Protein AF-A0A962XY83-F1 (afdb_monomer_lite)

Sequence (68 aa):
MELGDARRTRWLIKLVEDLSARPTGSIPVASGGWAETKAAYRLLDNPAVEWREILEVHTRRTVERLRG

Structure (mmCIF, N/CA/C/O backbone):
data_AF-A0A962XY83-F1
#
_entry.id   AF-A0A962XY83-F1
#
loop_
_atom_site.group_PDB
_atom_site.id
_atom_site.type_symbol
_atom_site.label_atom_id
_atom_site.label_alt_id
_atom_site.label_comp_id
_atom_site.label_asym_id
_atom_site.label_entity_id
_atom_site.label_seq_id
_atom_site.pdbx_PDB_ins_code
_atom_site.Cartn_x
_atom_site.Cartn_y
_atom_site.Cartn_z
_atom_site.occupancy
_atom_site.B_iso_or_equiv
_atom_site.auth_seq_id
_atom_site.auth_comp_id
_atom_site.auth_asym_id
_atom_site.auth_atom_id
_atom_site.pdbx_PDB_model_num
ATOM 1 N N . MET A 1 1 ? -9.014 8.592 -7.668 1.00 69.81 1 MET A N 1
ATOM 2 C CA . MET A 1 1 ? -7.555 8.675 -7.481 1.00 69.81 1 MET A CA 1
ATOM 3 C C . MET A 1 1 ? -6.955 8.361 -8.820 1.00 69.81 1 MET A C 1
ATOM 5 O O . MET A 1 1 ? -7.394 7.378 -9.395 1.00 69.81 1 MET A O 1
ATOM 9 N N . GLU A 1 2 ? -6.018 9.163 -9.303 1.00 78.62 2 GLU A N 1
ATOM 10 C CA . GLU A 1 2 ? -5.324 8.889 -10.560 1.00 78.62 2 GLU A CA 1
ATOM 11 C C . GLU A 1 2 ? -3.822 9.019 -10.325 1.00 78.62 2 GLU A C 1
ATOM 13 O O . GLU A 1 2 ? -3.325 10.122 -10.136 1.00 78.62 2 GLU A O 1
ATOM 18 N N . LEU A 1 3 ? -3.104 7.891 -10.310 1.00 81.19 3 LEU A N 1
ATOM 19 C CA . LEU A 1 3 ? -1.658 7.836 -10.038 1.00 81.19 3 LEU A CA 1
ATOM 20 C C . LEU A 1 3 ? -0.814 8.098 -11.298 1.00 81.19 3 LEU A C 1
ATOM 22 O O . LEU A 1 3 ? 0.104 7.335 -11.619 1.00 81.19 3 LEU A O 1
ATOM 26 N N . GLY A 1 4 ? -1.207 9.094 -12.095 1.00 81.31 4 GLY A N 1
ATOM 27 C CA . GLY A 1 4 ? -0.568 9.456 -13.370 1.00 81.31 4 GLY A CA 1
ATOM 28 C C . GLY A 1 4 ? -0.670 8.417 -14.506 1.00 81.31 4 GLY A C 1
ATOM 29 O O . GLY A 1 4 ? -0.443 8.760 -15.661 1.00 81.31 4 GLY A O 1
ATOM 30 N N . ASP A 1 5 ? -1.031 7.161 -14.217 1.00 86.81 5 ASP A N 1
ATOM 31 C CA . ASP A 1 5 ? -1.298 6.089 -15.186 1.00 86.81 5 ASP A CA 1
ATOM 32 C C . ASP A 1 5 ? -2.450 5.208 -14.675 1.00 86.81 5 ASP A C 1
ATOM 34 O O . ASP A 1 5 ? -2.367 4.598 -13.604 1.00 86.81 5 ASP A O 1
ATOM 38 N N . ALA A 1 6 ? -3.511 5.072 -15.475 1.00 88.50 6 ALA A N 1
ATOM 39 C CA . ALA A 1 6 ? -4.695 4.279 -15.139 1.00 88.50 6 ALA A CA 1
ATOM 40 C C . ALA A 1 6 ? -4.383 2.798 -14.842 1.00 88.50 6 ALA A C 1
ATOM 42 O O . ALA A 1 6 ? -5.137 2.117 -14.141 1.00 88.50 6 ALA A O 1
ATOM 43 N N . ARG A 1 7 ? -3.286 2.248 -15.377 1.00 88.25 7 ARG A N 1
ATOM 44 C CA . ARG A 1 7 ? -2.826 0.895 -15.026 1.00 88.25 7 ARG A CA 1
ATOM 45 C C . ARG A 1 7 ? -2.343 0.836 -13.584 1.00 88.25 7 ARG A C 1
ATOM 47 O O . ARG A 1 7 ? -2.659 -0.136 -12.911 1.00 88.25 7 ARG A O 1
ATOM 54 N N . ARG A 1 8 ? -1.641 1.864 -13.095 1.00 87.88 8 ARG A N 1
ATOM 55 C CA . ARG A 1 8 ? -1.181 1.939 -11.698 1.00 87.88 8 ARG A CA 1
ATOM 56 C C . ARG A 1 8 ? -2.355 2.074 -10.746 1.00 87.88 8 ARG A C 1
ATOM 58 O O . ARG A 1 8 ? -2.409 1.337 -9.771 1.00 87.88 8 ARG A O 1
ATOM 65 N N . THR A 1 9 ? -3.324 2.930 -11.076 1.00 89.75 9 THR A N 1
ATOM 66 C CA . THR A 1 9 ? -4.565 3.066 -10.300 1.00 89.75 9 THR A CA 1
ATOM 67 C C . THR A 1 9 ? -5.280 1.717 -10.167 1.00 89.75 9 THR A C 1
ATOM 69 O O . THR A 1 9 ? -5.584 1.287 -9.057 1.00 89.75 9 THR A O 1
ATOM 72 N N . ARG A 1 10 ? -5.488 0.998 -11.282 1.00 90.12 10 ARG A N 1
ATOM 73 C CA . ARG A 1 10 ? -6.117 -0.336 -11.269 1.00 90.12 10 ARG 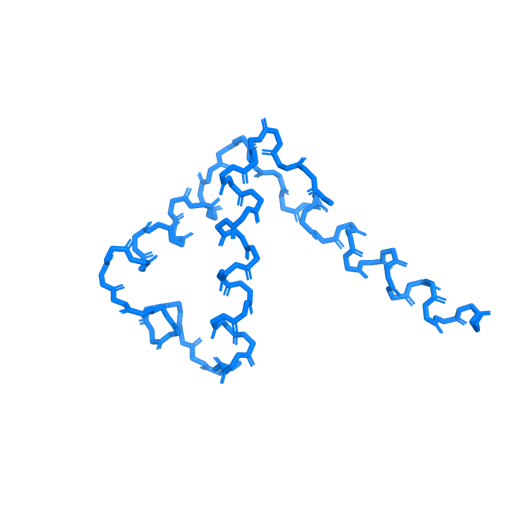A CA 1
ATOM 74 C C . ARG A 1 10 ? -5.324 -1.352 -10.453 1.00 90.12 10 ARG A C 1
ATOM 76 O O . ARG A 1 10 ? -5.909 -2.134 -9.710 1.00 90.12 10 ARG A O 1
ATOM 83 N N . TRP A 1 11 ? -4.002 -1.334 -10.587 1.00 90.06 11 TRP A N 1
ATOM 84 C CA . TRP A 1 11 ? -3.138 -2.264 -9.871 1.00 90.06 11 TRP A CA 1
ATOM 85 C C . TRP A 1 11 ? -3.129 -1.993 -8.360 1.00 90.06 11 TRP A C 1
ATOM 87 O O . TRP A 1 11 ? -3.203 -2.933 -7.575 1.00 90.06 11 TRP A O 1
ATOM 97 N N . LEU A 1 12 ? -3.123 -0.721 -7.945 1.00 90.88 12 LEU A N 1
ATOM 98 C CA . LEU A 1 12 ? -3.234 -0.339 -6.538 1.00 90.88 12 LEU A CA 1
ATOM 99 C C . LEU A 1 12 ? -4.565 -0.793 -5.931 1.00 90.88 12 LEU A C 1
ATOM 101 O O . LEU A 1 12 ? -4.565 -1.332 -4.830 1.00 90.88 12 LEU A O 1
ATOM 105 N N . ILE A 1 13 ? -5.683 -0.608 -6.642 1.00 91.19 13 ILE A N 1
ATOM 106 C CA . ILE A 1 13 ? -7.001 -1.068 -6.176 1.00 91.19 13 ILE A CA 1
ATOM 107 C C . ILE A 1 13 ? -6.966 -2.576 -5.916 1.00 91.19 13 ILE A C 1
ATOM 109 O O . ILE A 1 13 ? -7.303 -3.003 -4.815 1.00 91.19 13 ILE A O 1
ATOM 113 N N . LYS A 1 14 ? -6.456 -3.363 -6.873 1.00 92.19 14 LYS A N 1
ATOM 114 C CA . LYS A 1 14 ? -6.302 -4.812 -6.699 1.00 92.19 14 LYS A CA 1
ATOM 115 C C . LYS A 1 14 ? -5.420 -5.170 -5.497 1.00 92.19 14 LYS A C 1
ATOM 117 O O . LYS A 1 14 ? -5.780 -6.044 -4.717 1.00 92.19 14 LYS A O 1
ATOM 122 N N . LEU A 1 15 ? -4.273 -4.507 -5.336 1.00 91.88 15 LEU A N 1
ATOM 123 C CA . LEU A 1 15 ? -3.381 -4.756 -4.200 1.00 91.88 15 LEU A CA 1
ATOM 124 C C . LEU A 1 15 ? -4.087 -4.488 -2.865 1.00 91.88 15 LEU A C 1
ATOM 126 O O . LEU A 1 15 ? -3.950 -5.269 -1.928 1.00 91.88 15 LEU A O 1
ATOM 130 N N . VAL A 1 16 ? -4.849 -3.396 -2.775 1.00 91.56 16 VAL A N 1
ATOM 131 C CA . VAL A 1 16 ? -5.608 -3.049 -1.569 1.00 91.56 16 VAL A CA 1
ATOM 132 C C . VAL A 1 16 ? -6.713 -4.070 -1.300 1.00 91.56 16 VAL A C 1
ATOM 134 O O . VAL A 1 16 ? -6.902 -4.433 -0.143 1.00 91.56 16 VAL A O 1
ATOM 137 N N . GLU A 1 17 ? -7.409 -4.568 -2.322 1.00 93.56 17 GLU A N 1
ATOM 138 C CA . GLU A 1 17 ? -8.398 -5.647 -2.178 1.00 93.56 17 GLU A CA 1
ATOM 139 C C . GLU A 1 17 ? -7.754 -6.931 -1.634 1.00 93.56 17 GLU A C 1
ATOM 141 O O . GLU A 1 17 ? -8.228 -7.484 -0.638 1.00 93.56 17 GLU A O 1
ATOM 146 N N . ASP A 1 18 ? -6.635 -7.355 -2.229 1.00 93.25 18 ASP A N 1
ATOM 147 C CA . ASP A 1 18 ? -5.896 -8.560 -1.840 1.00 93.25 18 ASP A CA 1
ATOM 148 C C . ASP A 1 18 ? -5.383 -8.455 -0.383 1.00 93.25 18 ASP A C 1
ATOM 150 O O . ASP A 1 18 ? -5.539 -9.388 0.412 1.00 93.25 18 ASP A O 1
ATOM 154 N N . LEU A 1 19 ? -4.831 -7.297 0.005 1.00 93.19 19 LEU A N 1
ATOM 155 C CA . LEU A 1 19 ? -4.384 -7.028 1.379 1.00 93.19 19 LEU A CA 1
ATOM 156 C C . LEU A 1 19 ? -5.556 -6.921 2.362 1.00 93.19 19 LEU A C 1
ATOM 158 O O . LEU A 1 19 ? -5.459 -7.406 3.486 1.00 93.19 19 LEU A O 1
ATOM 162 N N . SER A 1 20 ? -6.681 -6.335 1.951 1.00 93.00 20 SER A N 1
ATOM 163 C CA . SER A 1 20 ? -7.869 -6.200 2.808 1.00 93.00 20 SER A CA 1
ATOM 164 C C . SER A 1 20 ? -8.536 -7.548 3.081 1.00 93.00 20 SER A C 1
ATOM 166 O O . SER A 1 20 ? -9.081 -7.753 4.164 1.00 93.00 20 SER A O 1
ATOM 168 N N . ALA A 1 21 ? -8.460 -8.488 2.136 1.00 94.56 21 ALA A N 1
ATOM 169 C CA . ALA A 1 21 ? -8.930 -9.858 2.327 1.00 94.56 21 ALA A CA 1
ATOM 170 C C . ALA A 1 21 ? -8.039 -10.669 3.290 1.00 94.56 21 ALA A C 1
ATOM 172 O O . ALA A 1 21 ? -8.488 -11.669 3.854 1.00 94.56 21 ALA A O 1
ATOM 173 N N . ARG A 1 22 ? -6.774 -10.266 3.474 1.00 93.88 22 ARG A N 1
ATOM 174 C CA . ARG A 1 22 ? -5.780 -10.934 4.333 1.00 93.88 22 ARG A CA 1
ATOM 175 C C . ARG A 1 22 ? -5.001 -9.899 5.160 1.00 93.88 22 ARG A C 1
ATOM 177 O O . ARG A 1 22 ? -3.793 -9.767 4.978 1.00 93.88 22 ARG A O 1
ATOM 184 N N . PRO A 1 23 ? -5.657 -9.190 6.097 1.00 92.06 23 PRO A N 1
ATOM 185 C CA . PRO A 1 23 ? -5.108 -7.986 6.732 1.00 92.06 23 PRO A CA 1
ATOM 186 C C . PRO A 1 23 ? -3.853 -8.227 7.584 1.00 92.06 23 PRO A C 1
ATOM 188 O O . PRO A 1 23 ? -3.089 -7.300 7.832 1.00 92.06 23 PRO A O 1
ATOM 191 N N . THR A 1 24 ? -3.628 -9.462 8.037 1.00 95.25 24 THR A N 1
ATOM 192 C CA . THR A 1 24 ? -2.434 -9.872 8.797 1.00 95.25 24 THR A CA 1
ATOM 193 C C . THR A 1 24 ? -1.390 -10.589 7.934 1.00 95.25 24 THR A C 1
ATOM 195 O O . THR A 1 24 ? -0.328 -10.965 8.429 1.00 95.25 24 THR A O 1
ATOM 198 N N . GLY A 1 25 ? -1.688 -10.811 6.652 1.00 92.94 25 GLY A N 1
ATOM 199 C CA . GLY A 1 25 ? -0.788 -11.453 5.707 1.00 92.94 25 GLY A CA 1
ATOM 200 C C . GLY A 1 25 ? 0.317 -10.505 5.254 1.00 92.94 25 GLY A C 1
ATOM 201 O O . GLY A 1 25 ? 0.097 -9.315 5.041 1.00 92.94 25 GLY A O 1
ATOM 202 N N . SER A 1 26 ? 1.519 -11.042 5.055 1.00 94.69 26 SER A N 1
ATOM 203 C CA . SER A 1 26 ? 2.575 -10.310 4.355 1.00 94.69 26 SER A CA 1
ATOM 204 C C . SER A 1 26 ? 2.194 -10.085 2.885 1.00 94.69 26 SER A C 1
ATOM 206 O O . SER A 1 26 ? 1.350 -10.801 2.345 1.00 94.69 26 SER A O 1
ATOM 208 N N . ILE A 1 27 ? 2.850 -9.137 2.202 1.00 93.69 27 ILE A N 1
ATOM 209 C CA . ILE A 1 27 ? 2.597 -8.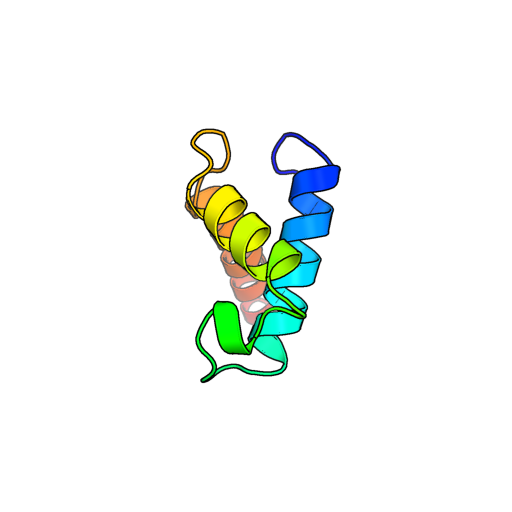861 0.773 1.00 93.69 27 ILE A CA 1
ATOM 210 C C . ILE A 1 27 ? 2.637 -10.144 -0.081 1.00 93.69 27 ILE A C 1
ATOM 212 O O . ILE A 1 27 ? 1.687 -10.351 -0.834 1.00 93.69 27 ILE A O 1
ATOM 216 N N . PRO A 1 28 ? 3.634 -11.047 0.040 1.00 94.75 28 PRO A N 1
ATOM 217 C CA . PRO A 1 28 ? 3.640 -12.296 -0.726 1.00 94.75 28 PRO A CA 1
ATOM 218 C C . PRO A 1 28 ? 2.497 -13.254 -0.374 1.00 94.75 28 PRO A C 1
ATOM 220 O O . PRO A 1 28 ? 2.010 -13.969 -1.240 1.00 94.75 28 PRO A O 1
ATOM 223 N N . VAL A 1 29 ? 2.068 -13.279 0.891 1.00 93.75 29 VAL A N 1
ATOM 224 C CA . VAL A 1 29 ? 0.956 -14.129 1.346 1.00 93.75 29 VAL A CA 1
ATOM 225 C C . VAL A 1 29 ? -0.383 -13.578 0.868 1.00 93.75 29 VAL A C 1
ATOM 227 O O . VAL A 1 29 ? -1.296 -14.350 0.590 1.00 93.75 29 VAL A O 1
ATOM 230 N N . ALA A 1 30 ? -0.523 -12.258 0.772 1.00 93.44 30 ALA A N 1
ATOM 231 C CA . ALA A 1 30 ? -1.726 -11.613 0.265 1.00 93.44 30 ALA A CA 1
ATOM 232 C C . ALA A 1 30 ? -1.811 -11.632 -1.267 1.00 93.44 30 ALA A C 1
ATOM 234 O O . ALA A 1 30 ? -2.896 -11.774 -1.823 1.00 93.44 30 ALA A O 1
ATOM 235 N N . SER A 1 31 ? -0.668 -11.538 -1.945 1.00 89.19 31 SER A N 1
ATOM 236 C CA . SER A 1 31 ? -0.584 -11.467 -3.404 1.00 89.19 31 SER A CA 1
ATOM 237 C C . SER A 1 31 ? -0.847 -12.831 -4.050 1.00 89.19 31 SER A C 1
ATOM 239 O O . SER A 1 31 ? -0.283 -13.842 -3.640 1.00 89.19 31 SER A O 1
ATOM 241 N N . GLY A 1 32 ? -1.665 -12.867 -5.106 1.00 83.38 32 GLY A N 1
ATOM 242 C CA . GLY A 1 32 ? -2.118 -14.091 -5.794 1.00 83.38 32 GLY A CA 1
ATOM 243 C C . GLY A 1 32 ? -1.052 -14.938 -6.514 1.00 83.38 32 GLY A C 1
ATOM 244 O O . GLY A 1 32 ? -1.416 -15.826 -7.281 1.00 83.38 32 GLY A O 1
ATOM 245 N N . GLY A 1 33 ? 0.239 -14.685 -6.287 1.00 91.31 33 GLY A N 1
ATOM 246 C CA . GLY A 1 33 ? 1.347 -15.365 -6.951 1.00 91.31 33 GLY A CA 1
ATOM 247 C C . GLY A 1 33 ? 2.629 -14.531 -7.012 1.00 91.31 33 GLY A C 1
ATOM 248 O O . GLY A 1 33 ? 2.732 -13.429 -6.463 1.00 91.31 33 GLY A O 1
ATOM 249 N N . TRP A 1 34 ? 3.654 -15.069 -7.679 1.00 93.88 34 TRP A N 1
ATOM 250 C CA . TRP A 1 34 ? 4.965 -14.414 -7.801 1.00 93.88 34 TRP A CA 1
ATOM 251 C C . TRP A 1 34 ? 4.930 -13.153 -8.669 1.00 93.88 34 TRP A C 1
ATOM 253 O O . TRP A 1 34 ? 5.619 -12.171 -8.376 1.00 93.88 34 TRP A O 1
ATOM 263 N N . ALA A 1 35 ? 4.145 -13.170 -9.748 1.00 92.88 35 ALA A N 1
ATOM 264 C CA . ALA A 1 35 ? 4.008 -12.017 -10.631 1.00 92.88 35 ALA A CA 1
ATOM 265 C C . ALA A 1 35 ? 3.356 -10.847 -9.884 1.00 92.88 35 ALA A C 1
ATOM 267 O O . ALA A 1 35 ? 3.853 -9.721 -9.942 1.00 92.88 35 ALA A O 1
ATOM 268 N N . GLU A 1 36 ? 2.313 -11.149 -9.118 1.00 92.88 36 GLU A N 1
ATOM 269 C CA . GLU A 1 36 ? 1.560 -10.225 -8.285 1.00 92.88 36 GLU A CA 1
ATOM 270 C C . GLU A 1 36 ? 2.444 -9.679 -7.169 1.00 92.88 36 GLU A C 1
ATOM 272 O O . GLU A 1 36 ? 2.568 -8.469 -7.020 1.00 92.88 36 GLU A O 1
ATOM 277 N N . THR A 1 37 ? 3.165 -10.553 -6.465 1.00 94.88 37 THR A N 1
ATOM 278 C CA . THR A 1 37 ? 4.096 -10.148 -5.404 1.00 94.88 37 THR A CA 1
ATOM 279 C C . THR A 1 37 ? 5.136 -9.154 -5.925 1.00 94.88 37 THR A C 1
ATOM 281 O O . THR A 1 37 ? 5.352 -8.098 -5.332 1.00 94.88 37 THR A O 1
ATOM 284 N N . LYS A 1 38 ? 5.771 -9.445 -7.070 1.00 94.94 38 LYS A N 1
ATOM 285 C CA . LYS A 1 38 ? 6.751 -8.528 -7.673 1.00 94.94 38 LYS A CA 1
ATOM 286 C C . LYS A 1 38 ? 6.128 -7.209 -8.105 1.00 94.94 38 LYS A C 1
ATOM 288 O O . LYS A 1 38 ? 6.764 -6.167 -7.975 1.00 94.94 38 LYS A O 1
ATOM 293 N N . ALA A 1 39 ? 4.927 -7.246 -8.667 1.00 92.06 39 ALA A N 1
ATOM 294 C CA . ALA A 1 39 ? 4.238 -6.039 -9.089 1.00 92.06 39 ALA A CA 1
ATOM 295 C C . ALA A 1 39 ? 3.817 -5.172 -7.889 1.00 92.06 39 ALA A C 1
ATOM 297 O O . ALA A 1 39 ? 3.936 -3.953 -7.984 1.00 92.06 39 ALA A O 1
ATOM 298 N N . ALA A 1 40 ? 3.476 -5.774 -6.744 1.00 93.31 40 ALA A N 1
ATOM 299 C CA . ALA A 1 40 ? 3.221 -5.053 -5.499 1.00 93.31 40 ALA A CA 1
ATOM 300 C C . ALA A 1 40 ? 4.460 -4.290 -5.035 1.00 93.31 40 ALA A C 1
ATOM 302 O O . ALA A 1 40 ? 4.398 -3.076 -4.857 1.00 93.31 40 ALA A O 1
ATOM 303 N N . TYR A 1 41 ? 5.608 -4.964 -4.939 1.00 93.75 41 TYR A N 1
ATOM 304 C CA . TYR A 1 41 ? 6.856 -4.291 -4.575 1.00 93.75 41 TYR A CA 1
ATOM 305 C C . TYR A 1 41 ? 7.246 -3.199 -5.575 1.00 93.75 41 TYR A C 1
ATOM 307 O O . TYR A 1 41 ? 7.589 -2.101 -5.162 1.00 93.75 41 TYR A O 1
ATOM 315 N N . ARG A 1 42 ? 7.121 -3.449 -6.885 1.00 93.06 42 ARG A N 1
ATOM 316 C CA . ARG A 1 42 ? 7.408 -2.437 -7.918 1.00 93.06 42 ARG A CA 1
ATOM 317 C C . ARG A 1 42 ? 6.483 -1.230 -7.860 1.00 93.06 42 ARG A C 1
ATOM 319 O O . ARG A 1 42 ? 6.904 -0.152 -8.253 1.00 93.06 42 ARG A O 1
ATOM 326 N N . LEU A 1 43 ? 5.226 -1.413 -7.460 1.00 89.25 43 LEU A N 1
ATOM 327 C CA . LEU A 1 43 ? 4.291 -0.308 -7.289 1.00 89.25 43 LEU A CA 1
ATOM 328 C C . LEU A 1 43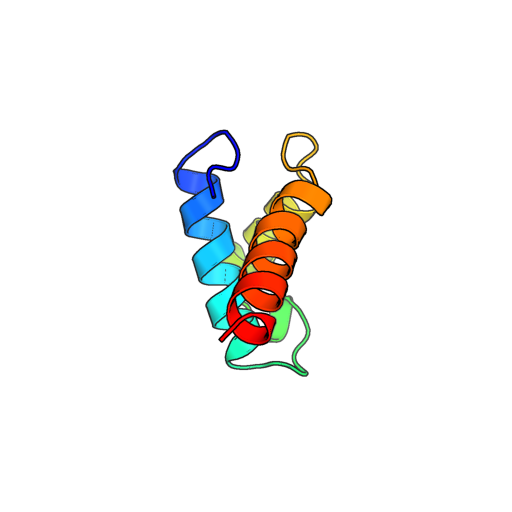 ? 4.677 0.536 -6.069 1.00 89.25 43 LEU A C 1
ATOM 330 O O . LEU A 1 43 ? 4.697 1.756 -6.177 1.00 89.25 43 LEU A O 1
ATOM 334 N N . LEU A 1 44 ? 4.991 -0.112 -4.944 1.00 88.56 44 LEU A N 1
ATOM 335 C CA . LEU A 1 44 ? 5.358 0.556 -3.690 1.00 88.56 44 LEU A CA 1
ATOM 336 C C . LEU A 1 44 ? 6.733 1.241 -3.752 1.00 88.56 44 LEU A C 1
ATOM 338 O O . LEU A 1 44 ? 6.944 2.228 -3.059 1.00 88.56 44 LEU A O 1
ATOM 342 N N . ASP A 1 45 ? 7.639 0.738 -4.590 1.00 91.94 45 ASP A N 1
ATOM 343 C CA . ASP A 1 45 ? 8.969 1.308 -4.856 1.00 91.94 45 ASP A CA 1
ATOM 344 C C . ASP A 1 45 ? 8.977 2.264 -6.068 1.00 91.94 45 ASP A C 1
ATOM 346 O O . ASP A 1 45 ? 10.026 2.694 -6.541 1.00 91.94 45 ASP A O 1
ATOM 350 N N . ASN A 1 46 ? 7.811 2.581 -6.643 1.00 90.81 46 ASN A N 1
ATOM 351 C CA . ASN A 1 46 ? 7.749 3.419 -7.836 1.00 90.81 46 ASN A CA 1
ATOM 352 C C . ASN A 1 46 ? 7.950 4.901 -7.472 1.00 90.81 46 ASN A C 1
ATOM 354 O O . ASN A 1 46 ? 7.055 5.483 -6.863 1.00 90.81 46 ASN A O 1
ATOM 358 N N . PRO A 1 47 ? 9.027 5.571 -7.925 1.00 89.19 47 PRO A N 1
ATOM 359 C CA . PRO A 1 47 ? 9.266 6.980 -7.596 1.00 89.19 47 PRO A CA 1
ATOM 360 C C . PRO A 1 47 ? 8.230 7.932 -8.210 1.00 89.19 47 PRO A C 1
ATOM 362 O O . PRO A 1 47 ? 8.135 9.086 -7.807 1.00 89.19 47 PRO A O 1
ATOM 365 N N . ALA A 1 48 ? 7.459 7.468 -9.196 1.00 88.00 48 ALA A N 1
ATOM 366 C CA . ALA A 1 48 ? 6.365 8.220 -9.799 1.00 88.00 48 ALA A CA 1
ATOM 367 C C . ALA A 1 48 ? 5.011 7.975 -9.105 1.00 88.00 48 ALA A C 1
ATOM 369 O O . ALA A 1 48 ? 3.977 8.313 -9.680 1.00 88.00 48 ALA A O 1
ATOM 370 N N . VAL A 1 49 ? 5.003 7.328 -7.937 1.00 85.12 49 VAL A N 1
ATOM 371 C CA . VAL A 1 49 ? 3.836 7.164 -7.064 1.00 85.12 49 VAL A CA 1
ATOM 372 C C . VAL A 1 49 ? 4.210 7.722 -5.697 1.00 85.12 49 VAL A C 1
ATOM 374 O O . VAL A 1 49 ? 5.097 7.191 -5.033 1.00 85.12 49 VAL A O 1
ATOM 377 N N . GLU A 1 50 ? 3.545 8.789 -5.265 1.00 88.44 50 GLU A N 1
ATOM 378 C CA . GLU A 1 50 ? 3.823 9.395 -3.967 1.00 88.44 50 GLU A CA 1
ATOM 379 C C . GLU A 1 50 ? 2.860 8.818 -2.906 1.00 88.44 50 GLU A C 1
ATOM 381 O O . GLU A 1 50 ? 1.658 8.651 -3.126 1.00 88.44 50 GLU A O 1
ATOM 386 N N . TRP A 1 51 ? 3.387 8.411 -1.746 1.00 85.94 51 TRP A N 1
ATOM 387 C CA . TRP A 1 51 ? 2.609 7.662 -0.747 1.00 85.94 51 TRP A CA 1
ATOM 388 C C . TRP A 1 51 ? 1.500 8.496 -0.085 1.00 85.94 51 TRP A C 1
ATOM 390 O O . TRP A 1 51 ? 0.488 7.940 0.355 1.00 85.94 51 TRP A O 1
ATOM 400 N N . ARG A 1 52 ? 1.649 9.822 -0.014 1.00 88.69 52 ARG A N 1
ATOM 401 C CA . ARG A 1 52 ? 0.603 10.736 0.458 1.00 88.69 52 ARG A CA 1
ATOM 402 C C . ARG A 1 52 ? -0.527 10.831 -0.551 1.00 88.69 52 ARG A C 1
ATOM 404 O O . ARG A 1 52 ? -1.660 10.894 -0.096 1.00 88.69 52 ARG A O 1
ATOM 411 N N . GLU A 1 53 ? -0.280 10.761 -1.860 1.00 86.50 53 GLU A N 1
ATOM 412 C CA . GLU A 1 53 ? -1.359 10.702 -2.869 1.00 86.50 53 GLU A CA 1
ATOM 413 C C . GLU A 1 53 ? -2.269 9.483 -2.643 1.00 86.50 53 GLU A C 1
ATOM 415 O O . GLU A 1 53 ? -3.494 9.565 -2.776 1.00 86.50 53 GLU A O 1
ATOM 420 N N . ILE A 1 54 ? -1.682 8.352 -2.232 1.00 85.38 54 ILE A N 1
ATOM 421 C CA . ILE A 1 54 ? -2.429 7.143 -1.858 1.00 85.38 54 ILE A CA 1
ATOM 422 C C . ILE A 1 54 ? -3.264 7.388 -0.590 1.00 85.38 54 ILE A C 1
ATOM 424 O O . ILE A 1 54 ? -4.454 7.056 -0.547 1.00 85.38 54 ILE A O 1
ATOM 428 N N . LEU A 1 55 ? -2.664 7.975 0.451 1.00 88.88 55 LEU A N 1
ATOM 429 C CA . LEU A 1 55 ? -3.343 8.215 1.729 1.00 88.88 55 LEU A CA 1
ATOM 430 C C . LEU A 1 55 ? -4.377 9.338 1.680 1.00 88.88 55 LEU A C 1
ATOM 432 O O . LEU A 1 55 ? -5.369 9.270 2.403 1.00 88.88 55 LEU A O 1
ATOM 436 N N . GLU A 1 56 ? -4.180 10.360 0.851 1.00 89.88 56 GLU A N 1
ATOM 437 C CA . GLU A 1 56 ? -5.050 11.534 0.759 1.00 89.88 56 GLU A CA 1
ATOM 438 C C . GLU A 1 56 ? -6.496 11.125 0.481 1.00 89.88 56 GLU A C 1
ATOM 440 O O . GLU A 1 56 ? -7.437 11.636 1.094 1.00 89.88 56 GLU A O 1
ATOM 445 N N . VAL A 1 57 ? -6.680 10.132 -0.388 1.00 85.25 57 VAL A N 1
ATOM 446 C CA . VAL 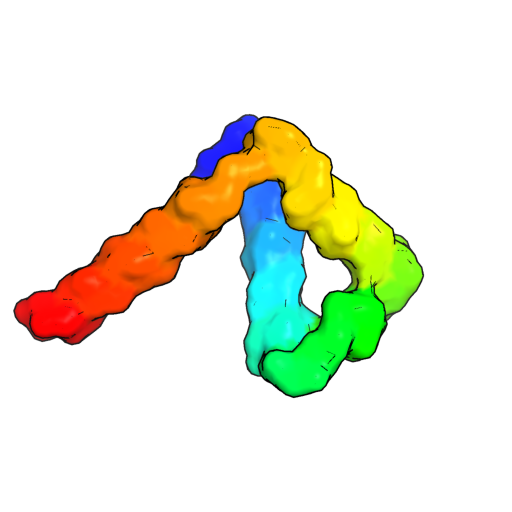A 1 57 ? -7.996 9.582 -0.706 1.00 85.25 57 VAL A CA 1
ATOM 447 C C . VAL A 1 57 ? -8.633 8.974 0.538 1.00 85.25 57 VAL A C 1
ATOM 449 O O . VAL A 1 57 ? -9.798 9.257 0.816 1.00 85.25 57 VAL A O 1
ATOM 452 N N . HIS A 1 58 ? -7.890 8.177 1.308 1.00 86.38 58 HIS A N 1
ATOM 453 C CA . HIS A 1 58 ? -8.403 7.587 2.542 1.00 86.38 58 HIS A CA 1
ATOM 454 C C . HIS A 1 58 ? -8.743 8.668 3.576 1.00 86.38 58 HIS A C 1
ATOM 456 O O . HIS A 1 58 ? -9.852 8.674 4.109 1.00 86.38 58 HIS A O 1
ATOM 462 N N . THR A 1 59 ? -7.844 9.631 3.786 1.00 91.62 59 THR A N 1
ATOM 463 C CA . THR A 1 59 ? -8.033 10.761 4.704 1.00 91.62 59 THR A CA 1
ATOM 464 C C . THR A 1 59 ? -9.281 11.560 4.357 1.00 91.62 59 THR A C 1
ATOM 466 O O . THR A 1 59 ? -10.122 11.795 5.225 1.00 91.62 59 THR A O 1
ATOM 469 N N . ARG A 1 60 ? -9.464 11.921 3.082 1.00 92.00 60 ARG A N 1
ATOM 470 C CA . ARG A 1 60 ? -10.648 12.654 2.627 1.00 92.00 60 ARG A CA 1
ATOM 471 C C . ARG A 1 60 ? -11.929 11.870 2.888 1.00 92.00 60 ARG A C 1
ATOM 473 O O . ARG A 1 60 ? -12.878 12.433 3.422 1.00 92.00 60 ARG A O 1
ATOM 480 N N . ARG A 1 61 ? -11.952 10.570 2.575 1.00 91.81 61 ARG A N 1
ATOM 481 C CA . ARG A 1 61 ? -13.114 9.707 2.852 1.00 91.81 61 ARG A CA 1
ATOM 482 C C . ARG A 1 61 ? -13.403 9.594 4.347 1.00 91.81 61 ARG A C 1
ATOM 484 O O . ARG A 1 61 ? -14.563 9.537 4.737 1.00 91.81 61 ARG A O 1
ATOM 491 N N . THR A 1 62 ? -12.376 9.550 5.189 1.00 94.62 62 THR A N 1
ATOM 492 C CA . THR A 1 62 ? -12.540 9.549 6.648 1.00 94.62 62 THR A CA 1
ATOM 493 C C . THR A 1 62 ? -13.148 10.863 7.131 1.00 94.62 62 THR A C 1
ATOM 495 O O . THR A 1 62 ? -14.123 10.833 7.873 1.00 94.62 62 THR A O 1
ATOM 498 N N . VAL A 1 63 ? -12.660 12.007 6.643 1.00 96.31 63 VAL A N 1
ATOM 499 C CA . VAL A 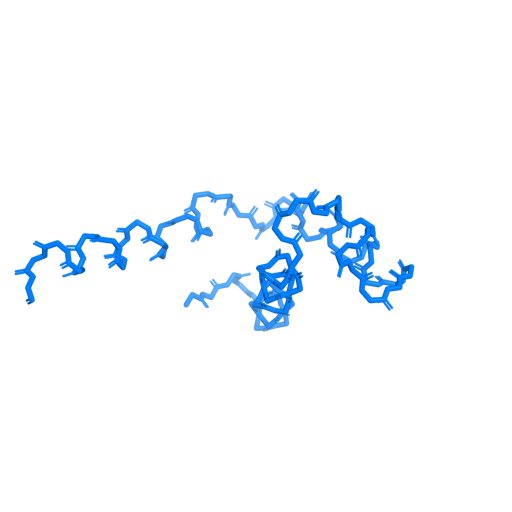1 63 ? -13.242 13.324 6.949 1.00 96.31 63 VAL A CA 1
ATOM 500 C C . VAL A 1 63 ? -14.693 13.431 6.467 1.00 96.31 63 VAL A C 1
ATOM 502 O O . VAL A 1 63 ? -15.530 13.938 7.205 1.00 96.31 63 VAL A O 1
ATOM 505 N N . GLU A 1 64 ? -15.012 12.940 5.265 1.00 96.19 64 GLU A N 1
ATOM 506 C CA . GLU A 1 64 ? -16.385 12.897 4.736 1.00 96.19 64 GLU A CA 1
ATOM 507 C C . GLU A 1 64 ? -17.316 12.098 5.667 1.00 96.19 64 GLU A C 1
ATOM 509 O O . GLU A 1 64 ? -18.363 12.608 6.047 1.00 96.19 64 GLU A O 1
ATOM 514 N N . ARG A 1 65 ? -16.911 10.902 6.121 1.00 96.19 65 ARG A N 1
ATOM 515 C CA . ARG A 1 65 ? -17.715 10.083 7.054 1.00 96.19 65 ARG A CA 1
ATOM 516 C C . ARG A 1 65 ? -17.940 10.747 8.410 1.00 96.19 65 ARG A C 1
ATOM 518 O O . ARG A 1 65 ? -18.983 10.543 9.016 1.00 96.19 65 ARG A O 1
ATOM 525 N N . LEU A 1 66 ? -16.964 11.513 8.896 1.00 96.06 66 LEU A N 1
ATOM 526 C CA . LEU A 1 66 ? -17.081 12.234 10.166 1.00 96.06 66 LEU A CA 1
ATOM 527 C C . LEU A 1 66 ? -18.036 13.432 10.085 1.00 96.06 66 LEU A C 1
ATOM 529 O O . LEU A 1 66 ? -18.490 13.907 11.122 1.00 96.06 66 LEU A O 1
ATOM 533 N N . ARG A 1 67 ? -18.319 13.941 8.880 1.00 93.25 67 ARG A N 1
ATOM 534 C CA . ARG A 1 67 ? -19.187 15.110 8.675 1.00 93.25 67 ARG A CA 1
ATOM 535 C C . ARG A 1 67 ? -20.686 14.779 8.651 1.00 93.25 67 ARG A C 1
ATOM 537 O O . ARG A 1 67 ? -21.463 15.714 8.823 1.00 93.25 67 ARG A O 1
ATOM 544 N N . GLY A 1 68 ? -21.064 13.501 8.534 1.00 76.06 68 GLY A N 1
A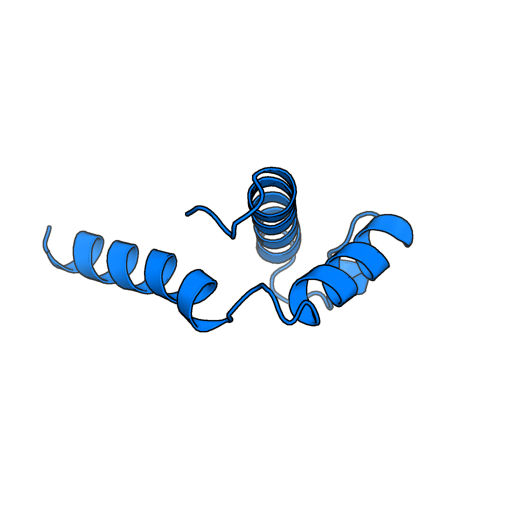TOM 545 C CA . GLY A 1 68 ? -22.459 13.049 8.428 1.00 76.06 68 GLY A CA 1
ATOM 546 C C . GLY A 1 68 ? -22.919 12.930 6.985 1.00 76.06 68 GLY A C 1
ATOM 547 O O . GLY A 1 68 ? -22.991 13.978 6.308 1.00 76.06 68 GLY A O 1
#

Radius of gyration: 13.14 Å; chains: 1; bounding box: 32×30×25 Å

Foldseek 3Di:
DCLVDVVLVVLVVVQCVLCVVVVPDDLCRSAPDDVNSVVVVCSVPPPSGDVVVVCVVVVVVVVVVVVD

pLDDT: mean 90.29, std 4.85, range [69.81, 96.31]

Secondary structure (DSSP, 8-state):
---SSHHHHHHHHHHHHHHHHSTTS-HHHHSSSHHHHHHHHHHHT-TTS-HHHHHHHHHHHHHHHHH-